Protein AF-A0AAD8E688-F1 (afdb_monomer_lite)

Foldseek 3Di:
DPPDVPPPPVPPPVVVVVVVVVVVCVVVCCVVPDDPPPPDDDDDPDPPDPPDDPPPPCVPDPPADPLRVQLVVLVVVCVVVVNNLSNLLSCLQVLVVLVVVLVVLVVVLVVCVVVCVPHPDDCVSVVSSVSSVVSSVNSVVVDDSCVVRPDDPPVDD

Structure (mmCIF, N/CA/C/O backbone):
data_AF-A0AAD8E688-F1
#
_entry.id   AF-A0AAD8E688-F1
#
loop_
_atom_site.group_PDB
_atom_site.id
_atom_site.type_symbol
_atom_site.label_atom_id
_atom_site.label_alt_id
_atom_site.label_comp_id
_atom_site.label_asym_id
_atom_site.label_entity_id
_atom_site.label_seq_id
_atom_site.pdbx_PDB_ins_code
_atom_site.Cartn_x
_atom_site.Cartn_y
_atom_site.Cartn_z
_atom_site.occupancy
_atom_site.B_iso_or_equiv
_atom_site.auth_seq_id
_atom_site.auth_comp_id
_atom_site.auth_asym_id
_atom_site.auth_atom_id
_atom_site.pdbx_PDB_model_num
ATOM 1 N N . LEU A 1 1 ? 37.888 33.865 -37.767 1.00 45.16 1 LEU A N 1
ATOM 2 C CA . LEU A 1 1 ? 36.998 34.011 -36.585 1.00 45.16 1 LEU A CA 1
ATOM 3 C C . LEU A 1 1 ? 35.795 33.047 -36.636 1.00 45.16 1 LEU A C 1
ATOM 5 O O . LEU A 1 1 ? 34.708 33.389 -36.199 1.00 45.16 1 LEU A O 1
ATOM 9 N N . THR A 1 2 ? 35.972 31.808 -37.107 1.00 51.28 2 THR A N 1
ATOM 10 C CA . THR A 1 2 ? 34.884 30.819 -37.295 1.00 51.28 2 THR A CA 1
ATOM 11 C C . THR A 1 2 ? 35.059 29.564 -36.424 1.00 51.28 2 THR A C 1
ATOM 13 O O . THR A 1 2 ? 34.657 28.477 -36.814 1.00 51.28 2 THR A O 1
ATOM 16 N N . GLY A 1 3 ? 35.671 29.695 -35.237 1.00 53.88 3 GLY A N 1
ATOM 17 C CA . GLY A 1 3 ? 36.017 28.550 -34.372 1.00 53.88 3 GLY A CA 1
ATOM 18 C C . GLY A 1 3 ? 35.516 28.596 -32.922 1.00 53.88 3 GLY A C 1
ATOM 19 O O . GLY A 1 3 ? 35.801 27.669 -32.172 1.00 53.88 3 GLY A O 1
ATOM 20 N N . ILE A 1 4 ? 34.793 29.641 -32.495 1.00 56.75 4 ILE A N 1
ATOM 21 C CA . ILE A 1 4 ? 34.464 29.845 -31.063 1.00 56.75 4 ILE A CA 1
ATOM 22 C C . ILE A 1 4 ? 32.963 29.657 -30.761 1.00 56.75 4 ILE A C 1
ATOM 24 O O . ILE A 1 4 ? 32.608 29.243 -29.662 1.00 56.75 4 ILE A O 1
ATOM 28 N N . TYR A 1 5 ? 32.070 29.818 -31.744 1.00 54.91 5 TYR A N 1
ATOM 29 C CA . TYR A 1 5 ? 30.619 29.659 -31.538 1.00 54.91 5 TYR A CA 1
ATOM 30 C C . TYR A 1 5 ? 30.129 28.200 -31.490 1.00 54.91 5 TYR A C 1
ATOM 32 O O . TYR A 1 5 ? 28.954 27.966 -31.250 1.00 54.91 5 TYR A O 1
ATOM 40 N N . GLY A 1 6 ? 31.001 27.206 -31.696 1.00 58.09 6 GLY A N 1
ATOM 41 C CA . GLY A 1 6 ? 30.628 25.782 -31.666 1.00 58.09 6 GLY A CA 1
ATOM 42 C C . GLY A 1 6 ? 30.956 25.051 -30.360 1.00 58.09 6 GLY A C 1
ATOM 43 O O . GLY A 1 6 ? 30.498 23.932 -30.157 1.00 58.09 6 GLY A O 1
ATOM 44 N N . LYS A 1 7 ? 31.743 25.659 -29.460 1.00 48.75 7 LYS A N 1
ATOM 45 C CA . LYS A 1 7 ? 32.243 24.986 -28.244 1.00 48.75 7 LYS A CA 1
ATOM 46 C C . LYS A 1 7 ? 31.438 25.295 -26.978 1.00 48.75 7 LYS A C 1
ATOM 48 O O . LYS A 1 7 ? 31.705 24.711 -25.935 1.00 48.75 7 LYS A O 1
ATOM 53 N N . VAL A 1 8 ? 30.455 26.191 -27.074 1.00 56.56 8 VAL A N 1
ATOM 54 C CA . VAL A 1 8 ? 29.687 26.691 -25.918 1.00 56.56 8 VAL A CA 1
ATOM 55 C C . VAL A 1 8 ? 28.198 26.319 -25.991 1.00 56.56 8 VAL A C 1
ATOM 57 O O . VAL A 1 8 ? 27.501 26.409 -24.987 1.00 56.56 8 VAL A O 1
ATOM 60 N N . LEU A 1 9 ? 27.698 25.809 -27.125 1.00 52.25 9 LEU A N 1
ATOM 61 C CA . LEU A 1 9 ? 26.291 25.385 -27.224 1.00 52.25 9 LEU A CA 1
ATOM 62 C C . LEU A 1 9 ? 26.016 23.968 -26.691 1.00 52.25 9 LEU A C 1
ATOM 64 O O . LEU A 1 9 ? 24.889 23.683 -26.298 1.00 52.25 9 LEU A O 1
ATOM 68 N N . SER A 1 10 ? 27.020 23.086 -26.615 1.00 53.62 10 SER A N 1
ATOM 69 C CA . SER A 1 10 ? 26.814 21.699 -26.159 1.00 53.62 10 SER A CA 1
ATOM 70 C C . SER A 1 10 ? 26.925 21.506 -24.638 1.00 53.62 10 SER A C 1
ATOM 72 O O . SER A 1 10 ? 26.690 20.398 -24.163 1.00 53.62 10 SER A O 1
ATOM 74 N N . LEU A 1 11 ? 27.276 22.546 -23.867 1.00 56.69 11 LEU A N 1
ATOM 75 C CA . LEU A 1 11 ? 27.492 22.430 -22.416 1.00 56.69 11 LEU A CA 1
ATOM 76 C C . LEU A 1 11 ? 26.299 22.839 -21.548 1.00 56.69 11 LEU A C 1
ATOM 78 O O . LEU A 1 11 ? 26.426 22.831 -20.330 1.00 56.69 11 LEU A O 1
ATOM 82 N N . ASN A 1 12 ? 25.149 23.204 -22.121 1.00 63.34 12 ASN A N 1
ATOM 83 C CA . ASN A 1 12 ? 24.028 23.614 -21.274 1.00 63.34 12 ASN A CA 1
ATOM 84 C C . ASN A 1 12 ? 22.630 23.249 -21.754 1.00 63.34 12 ASN A C 1
ATOM 86 O O . ASN A 1 12 ? 21.713 23.485 -20.991 1.00 63.34 12 ASN A O 1
ATOM 90 N N . LEU A 1 13 ? 22.409 22.640 -22.922 1.00 76.00 13 LEU A N 1
ATOM 91 C CA . LEU A 1 13 ? 21.038 22.254 -23.298 1.00 76.00 13 LEU A CA 1
ATOM 92 C C . LEU A 1 13 ? 20.486 21.122 -22.422 1.00 76.00 13 LEU A C 1
ATOM 94 O O . LEU A 1 13 ? 19.364 21.232 -21.945 1.00 76.00 13 LEU A O 1
ATOM 98 N N . THR A 1 14 ? 21.273 20.085 -22.123 1.00 81.56 14 THR A N 1
ATOM 99 C CA . THR A 1 14 ? 20.829 18.979 -21.253 1.00 81.56 14 THR A CA 1
ATOM 100 C C . THR A 1 14 ? 20.672 19.420 -19.793 1.00 81.56 14 THR A C 1
ATOM 102 O O . THR A 1 14 ? 19.679 19.087 -19.156 1.00 81.56 14 THR A O 1
ATOM 105 N N . ASN A 1 15 ? 21.607 20.225 -19.271 1.00 79.75 15 ASN A N 1
ATOM 106 C CA . ASN A 1 15 ? 21.524 20.800 -17.922 1.00 79.75 15 ASN A CA 1
ATOM 107 C C . ASN A 1 15 ? 20.338 21.775 -17.796 1.00 79.75 15 ASN A C 1
ATOM 109 O O . ASN A 1 15 ? 19.556 21.697 -16.854 1.00 79.75 15 ASN A O 1
ATOM 113 N N . LEU A 1 16 ? 20.138 22.638 -18.795 1.00 84.50 16 LEU A N 1
ATOM 114 C CA . LEU A 1 16 ? 18.989 23.541 -18.859 1.00 84.50 16 LEU A CA 1
ATOM 115 C C . LEU A 1 16 ? 17.670 22.777 -18.996 1.00 84.50 16 LEU A C 1
ATOM 117 O O . LEU A 1 16 ? 16.684 23.166 -18.379 1.00 84.50 16 LEU A O 1
ATOM 121 N N . PHE A 1 17 ? 17.645 21.675 -19.746 1.00 86.69 17 PHE A N 1
ATOM 122 C CA . PHE A 1 17 ? 16.471 20.815 -19.867 1.00 86.69 17 PHE A CA 1
ATOM 123 C C . PHE A 1 17 ? 16.113 20.154 -18.531 1.00 86.69 17 PHE A C 1
ATOM 125 O O . PHE A 1 17 ? 14.954 20.196 -18.128 1.00 86.69 17 PHE A O 1
ATOM 132 N N . ILE A 1 18 ? 17.101 19.630 -17.796 1.00 85.19 18 ILE A N 1
ATOM 133 C CA . ILE A 1 18 ? 16.898 19.074 -16.448 1.00 85.19 18 ILE A CA 1
ATOM 134 C C . ILE A 1 18 ? 16.339 20.144 -15.498 1.00 85.19 18 ILE A C 1
ATOM 136 O O . ILE A 1 18 ? 15.367 19.885 -14.788 1.00 85.19 18 ILE A O 1
ATOM 140 N N . LEU A 1 19 ? 16.887 21.365 -15.526 1.00 82.88 19 LEU A N 1
ATOM 141 C CA . LEU A 1 19 ? 16.388 22.481 -14.715 1.00 82.88 19 LEU A CA 1
ATOM 142 C C . LEU A 1 19 ? 14.962 22.903 -15.101 1.00 82.88 19 LEU A C 1
ATOM 144 O O . LEU A 1 19 ? 14.167 23.246 -14.226 1.00 82.88 19 LEU A O 1
ATOM 148 N N . LEU A 1 20 ? 14.613 22.854 -16.387 1.00 83.62 20 LEU A N 1
ATOM 149 C CA . LEU A 1 20 ? 13.268 23.163 -16.873 1.00 83.62 20 LEU A CA 1
ATOM 150 C C . LEU A 1 20 ? 12.262 22.102 -16.406 1.00 83.62 20 LEU A C 1
ATOM 152 O O . LEU A 1 20 ? 11.216 22.455 -15.864 1.00 83.62 20 LEU A O 1
ATOM 156 N N . VAL A 1 21 ? 12.596 20.815 -16.536 1.00 89.00 21 VAL A N 1
ATOM 157 C CA . VAL A 1 21 ? 11.743 19.703 -16.086 1.00 89.00 21 VAL A CA 1
ATOM 158 C C . VAL A 1 21 ? 11.544 19.733 -14.570 1.00 89.00 21 VAL A C 1
ATOM 160 O O . VAL A 1 21 ? 10.409 19.643 -14.107 1.00 89.00 21 VAL A O 1
ATOM 163 N N . LEU A 1 22 ? 12.612 19.936 -13.789 1.00 84.12 22 LEU A N 1
ATOM 164 C CA . LEU A 1 22 ? 12.522 20.042 -12.330 1.00 84.12 22 LEU A CA 1
ATOM 165 C C . LEU A 1 22 ? 11.628 21.215 -11.909 1.00 84.12 22 LEU A C 1
ATOM 167 O O . LEU A 1 22 ? 10.759 21.069 -11.052 1.00 84.12 22 LEU A O 1
ATOM 171 N N . LYS A 1 23 ? 11.787 22.370 -12.564 1.00 82.44 23 LYS A N 1
ATOM 172 C CA . LYS A 1 23 ? 10.955 23.553 -12.333 1.00 82.44 23 LYS A CA 1
ATOM 173 C C . LYS A 1 23 ? 9.486 23.284 -12.676 1.00 82.44 23 LYS A C 1
ATOM 175 O O . LYS A 1 23 ? 8.612 23.634 -11.890 1.00 82.44 23 LYS A O 1
ATOM 180 N N . ALA A 1 24 ? 9.205 22.628 -13.801 1.00 83.00 24 ALA A N 1
ATOM 181 C CA . ALA A 1 24 ? 7.847 22.269 -14.204 1.00 83.00 24 ALA A CA 1
ATOM 182 C C . ALA A 1 24 ? 7.183 21.278 -13.233 1.00 83.00 24 ALA A C 1
ATOM 184 O O . ALA A 1 24 ? 6.003 21.436 -12.935 1.00 83.00 24 ALA A O 1
ATOM 185 N N . LEU A 1 25 ? 7.928 20.308 -12.691 1.00 81.69 25 LEU A N 1
ATOM 186 C CA . LEU A 1 25 ? 7.425 19.387 -11.667 1.00 81.69 25 LEU A CA 1
ATOM 187 C C . LEU A 1 25 ? 7.099 20.101 -10.354 1.00 81.69 25 LEU A C 1
ATOM 189 O O . LEU A 1 25 ? 6.068 19.809 -9.762 1.00 81.69 25 LEU A O 1
ATOM 193 N N . LEU A 1 26 ? 7.915 21.069 -9.923 1.00 76.19 26 LEU A N 1
ATOM 194 C CA . LEU A 1 26 ? 7.631 21.871 -8.728 1.00 76.19 26 LEU A CA 1
ATOM 195 C C . LEU A 1 26 ? 6.385 22.756 -8.906 1.00 76.19 26 LEU A C 1
ATOM 197 O O . LEU A 1 26 ? 5.552 22.824 -8.005 1.00 76.19 26 LEU A O 1
ATOM 201 N N . PHE A 1 27 ? 6.203 23.384 -10.074 1.00 73.25 27 PHE A N 1
ATOM 202 C CA . PHE A 1 27 ? 4.991 24.165 -10.369 1.00 73.25 27 PHE A CA 1
ATOM 203 C C . PHE A 1 27 ? 3.751 23.288 -10.585 1.00 73.25 27 PHE A C 1
ATOM 205 O O . PHE A 1 27 ? 2.663 23.638 -10.132 1.00 73.25 27 PHE A O 1
ATOM 212 N N . GLY A 1 28 ? 3.907 22.138 -11.243 1.00 63.00 28 GLY A N 1
ATOM 213 C CA . GLY A 1 28 ? 2.838 21.166 -11.458 1.00 63.00 28 GLY A CA 1
ATOM 214 C C . GLY A 1 28 ? 2.386 20.523 -10.150 1.00 63.00 28 GLY A C 1
ATOM 215 O O . GLY A 1 28 ? 1.195 20.490 -9.863 1.00 63.00 28 GLY A O 1
ATOM 216 N N . ALA A 1 29 ? 3.324 20.099 -9.304 1.00 55.66 29 ALA A N 1
ATOM 217 C CA . ALA A 1 29 ? 3.023 19.624 -7.960 1.00 55.66 29 ALA A CA 1
ATOM 218 C C . ALA A 1 29 ? 2.456 20.743 -7.076 1.00 55.66 29 ALA A C 1
ATOM 220 O O . ALA A 1 29 ? 1.583 20.468 -6.273 1.00 55.66 29 ALA A O 1
ATOM 221 N N . GLY A 1 30 ? 2.847 22.009 -7.245 1.00 53.62 30 GLY A N 1
ATOM 222 C CA . GLY A 1 30 ? 2.184 23.131 -6.567 1.00 53.62 30 GLY A CA 1
ATOM 223 C C . GLY A 1 30 ? 0.702 23.253 -6.945 1.00 53.62 30 GLY A C 1
ATOM 224 O O . GLY A 1 30 ? -0.154 23.374 -6.076 1.00 53.62 30 GLY A O 1
ATOM 225 N N . LEU A 1 31 ? 0.368 23.119 -8.231 1.00 56.19 31 LEU A N 1
ATOM 226 C CA . LEU A 1 31 ? -1.018 23.163 -8.714 1.00 56.19 31 LEU A CA 1
ATOM 227 C C . LEU A 1 31 ? -1.858 21.945 -8.290 1.00 56.19 31 LEU A C 1
ATOM 229 O O . LEU A 1 31 ? -3.038 22.110 -7.988 1.00 56.19 31 LEU A O 1
ATOM 233 N N . PHE A 1 32 ? -1.268 20.745 -8.242 1.00 54.72 32 PHE A N 1
ATOM 234 C CA . PHE A 1 32 ? -1.965 19.523 -7.815 1.00 54.72 32 PHE A CA 1
ATOM 235 C C . PHE A 1 32 ? -1.908 19.260 -6.308 1.00 54.72 32 PHE A C 1
ATOM 237 O O . PHE A 1 32 ? -2.734 18.502 -5.806 1.00 54.72 32 PHE A O 1
ATOM 244 N N . SER A 1 33 ? -0.967 19.869 -5.587 1.00 51.97 33 SER A N 1
ATOM 245 C CA . SER A 1 33 ? -0.744 19.580 -4.174 1.00 51.97 33 SER A CA 1
ATOM 246 C C . SER A 1 33 ? -1.147 20.732 -3.257 1.00 51.97 33 SER A C 1
ATOM 248 O O . SER A 1 33 ? -1.678 20.426 -2.203 1.00 51.97 33 SER A O 1
ATOM 250 N N . PHE A 1 34 ? -1.003 22.016 -3.615 1.00 53.62 34 PHE A N 1
ATOM 251 C CA . PHE A 1 34 ? -1.415 23.138 -2.752 1.00 53.62 34 PHE A CA 1
ATOM 252 C C . PHE A 1 34 ? -1.519 24.471 -3.533 1.00 53.62 34 PHE A C 1
ATOM 254 O O . PHE A 1 34 ? -0.500 25.095 -3.818 1.00 53.62 34 PHE A O 1
ATOM 261 N N . GLY A 1 35 ? -2.733 24.998 -3.769 1.00 50.66 35 GLY A N 1
ATOM 262 C CA . GLY A 1 35 ? -2.897 26.467 -3.753 1.00 50.66 35 GLY A CA 1
ATOM 263 C C . GLY A 1 35 ? -3.489 27.229 -4.948 1.00 50.66 35 GLY A C 1
ATOM 264 O O . GLY A 1 35 ? -3.217 28.420 -5.042 1.00 50.66 35 GLY A O 1
ATOM 265 N N . PHE A 1 36 ? -4.344 26.653 -5.802 1.00 43.06 36 PHE A N 1
ATOM 266 C CA . PHE A 1 36 ? -5.189 27.471 -6.712 1.00 43.06 36 PHE A CA 1
ATOM 267 C C . PHE A 1 36 ? -6.696 27.457 -6.401 1.00 43.06 36 PHE A C 1
ATOM 269 O O . PHE A 1 36 ? -7.454 28.202 -7.014 1.00 43.06 36 PHE A O 1
ATOM 276 N N . LEU A 1 37 ? -7.137 26.692 -5.396 1.00 44.41 37 LEU A N 1
ATOM 277 C CA . LEU A 1 37 ? -8.539 26.645 -4.945 1.00 44.41 37 LEU A CA 1
ATOM 278 C C . LEU A 1 37 ? -8.771 27.306 -3.574 1.00 44.41 37 LEU A C 1
ATOM 280 O O . LEU A 1 37 ? -9.796 27.080 -2.939 1.00 44.41 37 LEU A O 1
ATOM 284 N N . LYS A 1 38 ? -7.875 28.187 -3.110 1.00 47.69 38 LYS A N 1
ATOM 285 C CA . LYS A 1 38 ? -8.115 29.004 -1.902 1.00 47.69 38 LYS A CA 1
ATOM 286 C C . LYS A 1 38 ? -8.946 30.257 -2.222 1.00 47.69 38 LYS A C 1
ATOM 288 O O . LYS A 1 38 ? -8.645 31.338 -1.745 1.00 47.69 38 LYS A O 1
ATOM 293 N N . ASN A 1 39 ? -9.984 30.116 -3.050 1.00 49.34 39 ASN A N 1
ATOM 294 C CA . ASN A 1 39 ? -10.968 31.179 -3.271 1.00 49.34 39 ASN A CA 1
ATOM 295 C C . ASN A 1 39 ? -12.389 30.642 -3.529 1.00 49.34 39 ASN A C 1
ATOM 297 O O . ASN A 1 39 ? -13.139 31.207 -4.320 1.00 49.34 39 ASN A O 1
ATOM 301 N N . GLY A 1 40 ? -12.772 29.556 -2.850 1.00 39.81 40 GLY A N 1
ATOM 302 C CA . GLY A 1 40 ? -14.167 29.115 -2.827 1.00 39.81 40 GLY A CA 1
ATOM 303 C C . GLY A 1 40 ? -14.374 27.750 -2.177 1.00 39.81 40 GLY A C 1
ATOM 304 O O . GLY A 1 40 ? -14.144 26.736 -2.816 1.00 39.81 40 GLY A O 1
ATOM 305 N N . ASN A 1 41 ? -14.830 27.754 -0.920 1.00 48.78 41 ASN A N 1
ATOM 306 C CA . ASN A 1 41 ? -15.708 26.748 -0.304 1.00 48.78 41 ASN A CA 1
ATOM 307 C C . ASN A 1 41 ? -15.503 25.263 -0.707 1.00 48.78 41 ASN A C 1
ATOM 309 O O . ASN A 1 41 ? -16.115 24.791 -1.662 1.00 48.78 41 ASN A O 1
ATOM 313 N N . GLY A 1 42 ? -14.763 24.475 0.086 1.00 39.81 42 GLY A N 1
ATOM 314 C CA . GLY A 1 42 ? -14.830 23.012 -0.044 1.00 39.81 42 GLY A CA 1
ATOM 315 C C . GLY A 1 42 ? -13.782 22.209 0.726 1.00 39.81 42 GLY A C 1
ATOM 316 O O . GLY A 1 42 ? -12.657 22.083 0.269 1.00 39.81 42 GLY A O 1
ATOM 317 N N . GLY A 1 43 ? -14.203 21.636 1.860 1.00 41.78 43 GLY A N 1
ATOM 318 C CA . GLY A 1 43 ? -13.781 20.334 2.406 1.00 41.78 43 GLY A CA 1
ATOM 319 C C . GLY A 1 43 ? -12.286 20.011 2.488 1.00 41.78 43 GLY A C 1
ATOM 320 O O . GLY A 1 43 ? -11.695 19.525 1.529 1.00 41.78 43 GLY A O 1
ATOM 321 N N . GLY A 1 44 ? -11.713 20.159 3.684 1.00 46.66 44 GLY A N 1
ATOM 322 C CA . GLY A 1 44 ? -10.372 19.684 4.010 1.00 46.66 44 GLY A CA 1
ATOM 323 C C . GLY A 1 44 ? -10.212 18.170 3.828 1.00 46.66 44 GLY A C 1
ATOM 324 O O . GLY A 1 44 ? -10.874 17.375 4.488 1.00 46.66 44 GLY A O 1
ATOM 325 N N . TYR A 1 45 ? -9.279 17.800 2.956 1.00 50.31 45 TYR A N 1
ATOM 326 C CA . TYR A 1 45 ? -8.574 16.517 2.948 1.00 50.31 45 TYR A CA 1
ATOM 327 C C . TYR A 1 45 ? -7.074 16.819 2.824 1.00 50.31 45 TYR A C 1
ATOM 329 O O . TYR A 1 45 ? -6.406 16.490 1.850 1.00 50.31 45 TYR A O 1
ATOM 337 N N . GLY A 1 46 ? -6.562 17.557 3.805 1.00 45.88 46 GLY A N 1
ATOM 338 C CA . GLY A 1 46 ? -5.140 17.763 4.034 1.00 45.88 46 GLY A CA 1
ATOM 339 C C . GLY A 1 46 ? -4.839 17.159 5.392 1.00 45.88 46 GLY A C 1
ATOM 340 O O . GLY A 1 46 ? -5.592 17.384 6.337 1.00 45.88 46 GLY A O 1
ATOM 341 N N . ARG A 1 47 ? -3.798 16.335 5.463 1.00 47.94 47 ARG A N 1
ATOM 342 C CA . ARG A 1 47 ? -3.281 15.741 6.699 1.00 47.94 47 ARG A CA 1
ATOM 343 C C . ARG A 1 47 ? -3.258 16.838 7.773 1.00 47.94 47 ARG A C 1
ATOM 345 O O . ARG A 1 47 ? -2.815 17.943 7.477 1.00 47.94 47 ARG A O 1
ATOM 352 N N . SER A 1 48 ? -3.771 16.555 8.971 1.00 44.22 48 SER A N 1
ATOM 353 C CA . SER A 1 48 ? -3.603 17.442 10.127 1.00 44.22 48 SER A CA 1
ATOM 354 C C . SER A 1 48 ? -2.108 17.556 10.402 1.00 44.22 48 SER A C 1
ATOM 356 O O . SER A 1 48 ? -1.524 16.707 11.066 1.00 44.22 48 SER A O 1
ATOM 358 N N . SER A 1 49 ? -1.475 18.538 9.783 1.00 42.28 49 SER A N 1
ATOM 359 C CA . SER A 1 49 ? -0.180 19.064 10.161 1.00 42.28 49 SER A CA 1
ATOM 360 C C . SER A 1 49 ? -0.496 20.412 10.765 1.00 42.28 49 SER A C 1
ATOM 362 O O . SER A 1 49 ? -0.851 21.338 10.035 1.00 42.28 49 SER A O 1
ATOM 364 N N . ASP A 1 50 ? -0.456 20.455 12.093 1.00 40.50 50 ASP A N 1
ATOM 365 C CA . ASP A 1 50 ? -0.459 21.687 12.858 1.00 40.50 50 ASP A CA 1
ATOM 366 C C . ASP A 1 50 ? 0.538 22.652 12.210 1.00 40.50 50 ASP A C 1
ATOM 368 O O . ASP A 1 50 ? 1.740 22.389 12.106 1.00 40.50 50 ASP A O 1
ATOM 372 N N . GLU A 1 51 ? -0.016 23.735 11.671 1.00 53.38 51 GLU A N 1
ATOM 373 C CA . GLU A 1 51 ? 0.710 24.926 11.267 1.00 53.38 51 GLU A CA 1
ATOM 374 C C . GLU A 1 51 ? 1.361 25.500 12.523 1.00 53.38 51 GLU A C 1
ATOM 376 O O . GLU A 1 51 ? 0.741 26.270 13.240 1.00 53.38 51 GLU A O 1
ATOM 381 N N . ASP A 1 52 ? 2.592 25.088 12.814 1.00 45.41 52 ASP A N 1
ATOM 382 C CA . ASP A 1 52 ? 3.620 25.982 13.333 1.00 45.41 52 ASP A CA 1
ATOM 383 C C . ASP A 1 52 ? 4.989 25.292 13.338 1.00 45.41 52 ASP A C 1
ATOM 385 O O . ASP A 1 52 ? 5.135 24.136 13.731 1.00 45.41 52 ASP A O 1
ATOM 389 N N . ASN A 1 53 ? 6.011 26.071 12.974 1.00 37.56 53 ASN A N 1
ATOM 390 C CA . ASN A 1 53 ? 7.449 25.766 12.923 1.00 37.56 53 ASN A CA 1
ATOM 391 C C . ASN A 1 53 ? 7.998 25.315 11.557 1.00 37.56 53 ASN A C 1
ATOM 393 O O . ASN A 1 53 ? 8.214 24.145 11.255 1.00 37.56 53 ASN A O 1
ATOM 397 N N . LEU A 1 54 ? 8.370 26.333 10.777 1.00 49.81 54 LEU A N 1
ATOM 398 C CA . LEU A 1 54 ? 9.154 26.310 9.535 1.00 49.81 54 LEU A CA 1
ATOM 399 C C . LEU A 1 54 ? 10.623 25.847 9.725 1.00 49.81 54 LEU A C 1
ATOM 401 O O . LEU A 1 54 ? 11.484 26.129 8.894 1.00 49.81 54 LEU A O 1
ATOM 405 N N . ILE A 1 55 ? 10.930 25.147 10.818 1.00 51.84 55 ILE A N 1
ATOM 406 C CA . ILE A 1 55 ? 12.208 24.477 11.053 1.00 51.84 55 ILE A CA 1
ATOM 407 C C . ILE A 1 55 ? 11.851 23.016 11.331 1.00 51.84 55 ILE A C 1
ATOM 409 O O . ILE A 1 55 ? 11.304 22.739 12.398 1.00 51.84 55 ILE A O 1
ATOM 413 N N . PRO A 1 56 ? 12.101 22.081 10.398 1.00 46.81 56 PRO A N 1
ATOM 414 C CA . PRO A 1 56 ? 11.879 20.671 10.662 1.00 46.81 56 PRO A CA 1
ATOM 415 C C . PRO A 1 56 ? 12.919 20.227 11.691 1.00 46.81 56 PRO A C 1
ATOM 417 O O . PRO A 1 56 ? 14.049 19.897 11.340 1.00 46.81 56 PRO A O 1
ATOM 420 N N . ASP A 1 57 ? 12.558 20.273 12.971 1.00 45.31 57 ASP A N 1
ATOM 421 C CA . ASP A 1 57 ? 13.243 19.494 13.990 1.00 45.31 57 ASP A CA 1
ATOM 422 C C . ASP A 1 57 ? 12.849 18.025 13.758 1.00 45.31 57 ASP A C 1
ATOM 424 O O . ASP A 1 57 ? 11.690 17.657 13.968 1.00 45.31 57 ASP A O 1
ATOM 428 N N . PRO A 1 58 ? 13.771 17.156 13.306 1.00 51.97 58 PRO A N 1
ATOM 429 C CA . PRO A 1 58 ? 13.474 15.745 13.072 1.00 51.97 58 PRO A CA 1
ATOM 430 C C . PRO A 1 58 ? 13.123 14.985 14.363 1.00 51.97 58 PRO A C 1
ATOM 432 O O . PRO A 1 58 ? 12.798 13.801 14.296 1.00 51.97 58 PRO A O 1
ATOM 435 N N . ARG A 1 59 ? 13.209 15.633 15.536 1.00 52.62 59 ARG A N 1
ATOM 436 C CA . ARG A 1 59 ? 12.855 15.061 16.840 1.00 52.62 59 ARG A CA 1
ATOM 437 C C . ARG A 1 59 ? 11.449 15.424 17.319 1.00 52.62 59 ARG A C 1
ATOM 439 O O . ARG A 1 59 ? 10.971 14.754 18.229 1.00 52.62 59 ARG A O 1
ATOM 446 N N . SER A 1 60 ? 10.800 16.446 16.755 1.00 54.75 60 SER A N 1
ATOM 447 C CA . SER A 1 60 ? 9.472 16.891 17.212 1.00 54.75 60 SER A CA 1
ATOM 448 C C . SER A 1 60 ? 8.326 16.261 16.422 1.00 54.75 60 SER A C 1
ATOM 450 O O . SER A 1 60 ? 7.290 15.960 17.002 1.00 54.75 60 SER A O 1
ATOM 452 N N . ASN A 1 61 ? 8.542 15.982 15.134 1.00 51.19 61 ASN A N 1
ATOM 453 C CA . ASN A 1 61 ? 7.592 15.302 14.259 1.00 51.19 61 ASN A CA 1
ATOM 454 C C . ASN A 1 61 ? 8.358 14.250 13.453 1.00 51.19 61 ASN A C 1
ATOM 456 O O . ASN A 1 61 ? 8.980 14.604 12.444 1.00 51.19 61 ASN A O 1
ATOM 460 N N . PRO A 1 62 ? 8.389 12.972 13.874 1.00 57.59 62 PRO A N 1
ATOM 461 C CA . PRO A 1 62 ? 9.063 11.968 13.077 1.00 57.59 62 PRO A CA 1
ATOM 462 C C . PRO A 1 62 ? 8.371 11.922 11.712 1.00 57.59 62 PRO A C 1
ATOM 464 O O . PRO A 1 62 ? 7.150 11.801 11.619 1.00 57.59 62 PRO A O 1
ATOM 467 N N . LEU A 1 63 ? 9.162 12.034 10.641 1.00 63.56 63 LEU A N 1
ATOM 468 C CA . LEU A 1 63 ? 8.687 11.937 9.254 1.00 63.56 63 LEU A CA 1
ATOM 469 C C . LEU A 1 63 ? 7.907 10.630 8.986 1.00 63.56 63 LEU A C 1
ATOM 471 O O . LEU A 1 63 ? 7.253 10.507 7.954 1.00 63.56 63 LEU A O 1
ATOM 475 N N . ILE A 1 64 ? 8.040 9.657 9.894 1.00 70.50 64 ILE A N 1
ATOM 476 C CA . ILE A 1 64 ? 7.432 8.333 9.902 1.00 70.50 64 ILE A CA 1
ATOM 477 C C . ILE A 1 64 ? 6.831 8.110 11.291 1.00 70.50 64 ILE A C 1
ATOM 479 O O . ILE A 1 64 ? 7.548 8.107 12.291 1.00 70.50 64 ILE A O 1
ATOM 483 N N . THR A 1 65 ? 5.523 7.901 11.357 1.00 79.00 65 THR A N 1
ATOM 484 C CA . THR A 1 65 ? 4.850 7.497 12.597 1.00 79.00 65 THR A CA 1
ATOM 485 C C . THR A 1 65 ? 5.113 6.016 12.904 1.00 79.00 65 THR A C 1
ATOM 487 O O . THR A 1 65 ? 5.398 5.221 12.010 1.00 79.00 65 THR A O 1
ATOM 490 N N . GLU A 1 66 ? 5.010 5.613 14.172 1.00 78.56 66 GLU A N 1
ATOM 491 C CA . GLU A 1 66 ? 5.162 4.213 14.608 1.00 78.56 66 GLU A CA 1
ATOM 492 C C . GLU A 1 66 ? 4.372 3.183 13.763 1.00 78.56 66 GLU A C 1
ATOM 494 O O . GLU A 1 66 ? 4.974 2.203 13.316 1.00 78.56 66 GLU A O 1
ATOM 499 N N . PRO A 1 67 ? 3.077 3.397 13.439 1.00 76.38 67 PRO A N 1
ATOM 500 C CA . PRO A 1 67 ? 2.331 2.461 12.596 1.00 76.38 67 PRO A CA 1
ATOM 501 C C . PRO A 1 67 ? 2.831 2.420 11.147 1.00 76.38 67 PRO A C 1
ATOM 503 O O . PRO A 1 67 ? 2.766 1.379 10.498 1.00 76.38 67 PRO A O 1
ATOM 506 N N . GLU A 1 68 ? 3.374 3.524 10.631 1.00 79.25 68 GLU A N 1
ATOM 507 C CA . GLU A 1 68 ? 3.964 3.577 9.289 1.00 79.25 68 GLU A CA 1
ATOM 508 C C . GLU A 1 68 ? 5.275 2.787 9.236 1.00 79.25 68 GLU A C 1
ATOM 510 O O . GLU A 1 68 ? 5.536 2.079 8.260 1.00 79.25 68 GLU A O 1
ATOM 515 N N . LEU A 1 69 ? 6.066 2.844 10.312 1.00 84.19 69 LEU A N 1
ATOM 516 C CA . LEU A 1 69 ? 7.263 2.025 10.461 1.00 84.19 69 LEU A CA 1
ATOM 517 C C . LEU A 1 69 ? 6.907 0.535 10.523 1.00 84.19 69 LEU A C 1
ATOM 519 O O . LEU A 1 69 ? 7.523 -0.265 9.823 1.00 84.19 69 LEU A O 1
ATOM 523 N N . LEU A 1 70 ? 5.896 0.154 11.308 1.00 83.75 70 LEU A N 1
ATOM 524 C CA . LEU A 1 70 ? 5.449 -1.239 11.416 1.00 83.75 70 LEU A CA 1
ATOM 525 C C . LEU A 1 70 ? 4.903 -1.780 10.091 1.00 83.75 70 LEU A C 1
ATOM 527 O O . LEU A 1 70 ? 5.217 -2.909 9.710 1.00 83.75 70 LEU A O 1
ATOM 531 N N . LEU A 1 71 ? 4.137 -0.975 9.355 1.00 84.44 71 LEU A N 1
ATOM 532 C CA . LEU A 1 71 ? 3.605 -1.346 8.044 1.00 84.44 71 LEU A CA 1
ATOM 533 C C . LEU A 1 71 ? 4.733 -1.537 7.015 1.00 84.44 71 LEU A C 1
ATOM 535 O O . LEU A 1 71 ? 4.725 -2.493 6.242 1.00 84.44 71 LEU A O 1
ATOM 539 N N . LEU A 1 72 ? 5.756 -0.678 7.047 1.00 86.31 72 LEU A N 1
ATOM 540 C CA . LEU A 1 72 ? 6.944 -0.831 6.207 1.00 86.31 72 LEU A CA 1
ATOM 541 C C . LEU A 1 72 ? 7.752 -2.082 6.578 1.00 86.31 72 LEU A C 1
ATOM 543 O O . LEU A 1 72 ? 8.101 -2.875 5.705 1.00 86.31 72 LEU A O 1
ATOM 547 N N . LEU A 1 73 ? 8.054 -2.274 7.862 1.00 84.50 73 LEU A N 1
ATOM 548 C CA . LEU A 1 73 ? 8.856 -3.405 8.326 1.00 84.50 73 LEU A CA 1
ATOM 549 C C . LEU A 1 73 ? 8.160 -4.737 8.044 1.00 84.50 73 LEU A C 1
ATOM 551 O O . LEU A 1 73 ? 8.794 -5.667 7.552 1.00 84.50 73 LEU A O 1
ATOM 555 N N . SER A 1 74 ? 6.856 -4.829 8.307 1.00 85.44 74 SER A N 1
ATOM 556 C CA . SER A 1 74 ? 6.067 -6.032 8.025 1.00 85.44 74 SER A CA 1
ATOM 557 C C . SER A 1 74 ? 5.977 -6.347 6.532 1.00 85.44 74 SER A C 1
ATOM 559 O O . SER A 1 74 ? 6.041 -7.518 6.163 1.00 85.44 74 SER A O 1
ATOM 561 N N . TYR A 1 75 ? 5.929 -5.336 5.660 1.00 88.12 75 TYR A N 1
ATOM 562 C CA . TYR A 1 75 ? 6.043 -5.544 4.217 1.00 88.12 75 TYR A CA 1
ATOM 563 C C . TYR A 1 75 ? 7.417 -6.105 3.823 1.00 88.12 75 TYR A C 1
ATOM 565 O O . TYR A 1 75 ? 7.486 -7.053 3.045 1.00 88.12 75 TYR A O 1
ATOM 573 N N . LEU A 1 76 ? 8.506 -5.550 4.368 1.00 88.44 76 LEU A N 1
ATOM 574 C CA . LEU A 1 76 ? 9.869 -6.006 4.068 1.00 88.44 76 LEU A CA 1
ATOM 575 C C . LEU A 1 76 ? 10.107 -7.442 4.548 1.00 88.44 76 LEU A C 1
ATOM 577 O O . LEU A 1 76 ? 10.649 -8.261 3.807 1.00 88.44 76 LEU A O 1
ATOM 581 N N . MET A 1 77 ? 9.660 -7.761 5.764 1.00 85.62 77 MET A N 1
ATOM 582 C CA . MET A 1 77 ? 9.710 -9.123 6.299 1.00 85.62 77 MET A CA 1
ATOM 583 C C . MET A 1 77 ? 8.874 -10.082 5.449 1.00 85.62 77 MET A C 1
ATOM 585 O O . MET A 1 77 ? 9.330 -11.180 5.125 1.00 85.62 77 MET A O 1
ATOM 589 N N . GLY A 1 78 ? 7.682 -9.652 5.031 1.00 85.00 78 GLY A N 1
ATOM 590 C CA . GLY A 1 78 ? 6.825 -10.463 4.182 1.00 85.00 78 GLY A CA 1
ATOM 591 C C . GLY A 1 78 ? 7.347 -10.641 2.766 1.00 85.00 78 GLY A C 1
ATOM 592 O O . GLY A 1 78 ? 7.108 -11.680 2.164 1.00 85.00 78 GLY A O 1
ATOM 593 N N . ASP A 1 79 ? 8.126 -9.704 2.233 1.00 87.38 79 ASP A N 1
ATOM 594 C CA . ASP A 1 79 ? 8.783 -9.903 0.944 1.00 87.38 79 ASP A CA 1
ATOM 595 C C . ASP A 1 79 ? 9.938 -10.906 1.026 1.00 87.38 79 ASP A C 1
ATOM 597 O O . ASP A 1 79 ? 10.055 -11.758 0.145 1.00 87.38 79 ASP A O 1
ATOM 601 N N . ALA A 1 80 ? 10.710 -10.880 2.119 1.00 85.81 80 ALA A N 1
ATOM 602 C CA . ALA A 1 80 ? 11.778 -11.846 2.371 1.00 85.81 80 ALA A CA 1
ATOM 603 C C . ALA A 1 80 ? 11.244 -13.280 2.541 1.00 85.81 80 ALA A C 1
ATOM 605 O O . ALA A 1 80 ? 11.815 -14.221 1.990 1.00 85.81 80 ALA A O 1
ATOM 606 N N . ASN A 1 81 ? 10.128 -13.439 3.260 1.00 82.19 81 ASN A N 1
ATOM 607 C CA . ASN A 1 81 ? 9.576 -14.751 3.620 1.00 82.19 81 ASN A CA 1
ATOM 608 C C . ASN A 1 81 ? 8.352 -15.166 2.784 1.00 82.19 81 ASN A C 1
ATOM 610 O O . ASN A 1 81 ? 7.823 -16.258 2.969 1.00 82.19 81 ASN A O 1
ATOM 614 N N . SER A 1 82 ? 7.896 -14.316 1.857 1.00 84.19 82 SER A N 1
ATOM 615 C CA . SER A 1 82 ? 6.622 -14.458 1.126 1.00 84.19 82 SER A CA 1
ATOM 616 C C . SER A 1 82 ? 5.381 -14.612 2.023 1.00 84.19 82 SER A C 1
ATOM 618 O O . SER A 1 82 ? 4.364 -15.144 1.577 1.00 84.19 82 SER A O 1
ATOM 620 N N . ASP A 1 83 ? 5.451 -14.116 3.261 1.00 86.12 83 ASP A N 1
ATOM 621 C CA . ASP A 1 83 ? 4.387 -14.173 4.266 1.00 86.12 83 ASP A CA 1
ATOM 622 C C . ASP A 1 83 ? 3.999 -12.761 4.731 1.00 86.12 83 ASP A C 1
ATOM 624 O O . ASP A 1 83 ? 4.741 -12.085 5.440 1.00 86.12 83 ASP A O 1
ATOM 628 N N 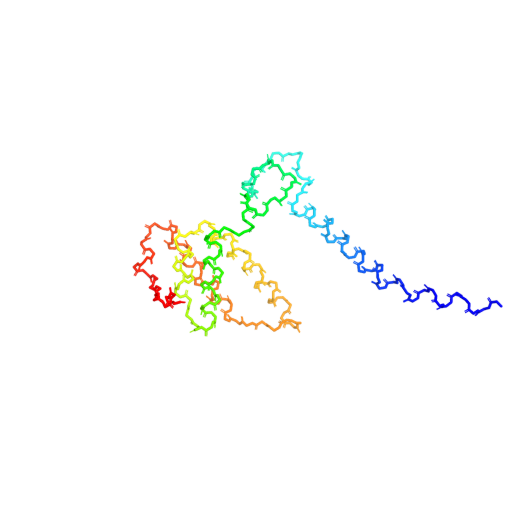. TYR A 1 84 ? 2.814 -12.313 4.324 1.00 89.25 84 TYR A N 1
ATOM 629 C CA . TYR A 1 84 ? 2.315 -10.963 4.587 1.00 89.25 84 TYR A CA 1
ATOM 630 C C . TYR A 1 84 ? 1.285 -10.911 5.724 1.00 89.25 84 TYR A C 1
ATOM 632 O O . TYR A 1 84 ? 0.651 -9.876 5.913 1.00 89.25 84 TYR A O 1
ATOM 640 N N . GLU A 1 85 ? 1.109 -11.979 6.508 1.00 89.31 85 GLU A N 1
ATOM 641 C CA . GLU A 1 85 ? 0.123 -12.011 7.602 1.00 89.31 85 GLU A CA 1
ATOM 642 C C . GLU A 1 85 ? 0.356 -10.894 8.635 1.00 89.31 85 GLU A C 1
ATOM 644 O O . GLU A 1 85 ? -0.582 -10.218 9.058 1.00 89.31 85 GLU A O 1
ATOM 649 N N . CYS A 1 86 ? 1.617 -10.603 8.970 1.00 89.44 86 CYS A N 1
ATOM 650 C CA . CYS A 1 86 ? 1.962 -9.484 9.852 1.00 89.44 86 CYS A CA 1
ATOM 651 C C . CYS A 1 86 ? 1.620 -8.117 9.242 1.00 89.44 86 CYS A C 1
ATOM 653 O O . CYS A 1 86 ? 1.197 -7.213 9.959 1.00 89.44 86 CYS A O 1
ATOM 655 N N . LEU A 1 87 ? 1.776 -7.965 7.923 1.00 91.31 87 LEU A N 1
ATOM 656 C CA . LEU A 1 87 ? 1.419 -6.734 7.217 1.00 91.31 87 LEU A CA 1
ATOM 657 C C . LEU A 1 87 ? -0.094 -6.508 7.268 1.00 91.31 87 LEU A C 1
ATOM 659 O O . LEU A 1 87 ? -0.549 -5.399 7.548 1.00 91.31 87 LEU A O 1
ATOM 663 N N . HIS A 1 88 ? -0.872 -7.564 7.026 1.00 92.06 88 HIS A N 1
ATOM 664 C CA . HIS A 1 88 ? -2.327 -7.511 7.100 1.00 92.06 88 HIS A CA 1
ATOM 665 C C . HIS A 1 88 ? -2.809 -7.219 8.524 1.00 92.06 88 HIS A C 1
ATOM 667 O O . HIS A 1 88 ? -3.699 -6.392 8.702 1.00 92.06 88 HIS A O 1
ATOM 673 N N . ARG A 1 89 ? -2.175 -7.800 9.550 1.00 90.88 89 ARG A N 1
ATOM 674 C CA . ARG A 1 89 ? -2.490 -7.495 10.952 1.00 90.88 89 ARG A CA 1
ATOM 675 C C . ARG A 1 89 ? -2.312 -6.011 11.275 1.00 90.88 89 ARG A C 1
ATOM 677 O O . ARG A 1 89 ? -3.253 -5.388 11.751 1.00 90.88 89 ARG A O 1
ATOM 684 N N . VAL A 1 90 ? -1.152 -5.434 10.954 1.00 91.06 90 VAL A N 1
ATOM 685 C CA . VAL A 1 90 ? -0.880 -4.005 11.203 1.00 91.06 90 VAL A CA 1
ATOM 686 C C . VAL A 1 90 ? -1.867 -3.119 10.437 1.00 91.06 90 VAL A C 1
ATOM 688 O O . VAL A 1 90 ? -2.374 -2.134 10.968 1.00 91.06 90 VAL A O 1
ATOM 691 N N . ALA A 1 91 ? -2.188 -3.483 9.193 1.00 91.44 91 ALA A N 1
ATOM 692 C CA . ALA A 1 91 ? -3.167 -2.751 8.397 1.00 91.44 91 ALA A CA 1
ATOM 693 C C . ALA A 1 91 ? -4.595 -2.838 8.955 1.00 91.44 91 ALA A C 1
ATOM 695 O O . ALA A 1 91 ? -5.368 -1.895 8.793 1.00 91.44 91 ALA A O 1
ATOM 696 N N . CYS A 1 92 ? -4.932 -3.950 9.605 1.00 92.75 92 CYS A N 1
ATOM 697 C CA . CYS A 1 92 ? -6.198 -4.145 10.292 1.00 92.75 92 CYS A CA 1
ATOM 698 C C . CYS A 1 92 ? -6.275 -3.353 11.605 1.00 92.75 92 CYS A C 1
ATOM 700 O O . CYS A 1 92 ? -7.315 -2.770 11.896 1.00 92.75 92 CYS A O 1
ATOM 702 N N . GLU A 1 93 ? -5.189 -3.306 12.383 1.00 90.50 93 GLU A N 1
ATOM 703 C CA . GLU A 1 93 ? -5.121 -2.560 13.648 1.00 90.50 93 GLU A CA 1
ATOM 704 C C . GLU A 1 93 ? -5.207 -1.042 13.420 1.00 90.50 93 GLU A C 1
ATOM 706 O O . GLU A 1 93 ? -5.875 -0.332 14.170 1.00 90.50 93 GLU A O 1
ATOM 711 N N . GLU A 1 94 ? -4.600 -0.547 12.336 1.00 90.06 94 GLU A N 1
ATOM 712 C CA . GLU A 1 94 ? -4.558 0.877 11.982 1.00 90.06 94 GLU A CA 1
ATOM 713 C C . GLU A 1 94 ? -5.189 1.159 10.602 1.00 90.06 94 GLU A C 1
ATOM 715 O O . GLU A 1 94 ? -4.531 1.665 9.678 1.00 90.06 94 GLU A O 1
ATOM 720 N N . PRO A 1 95 ? -6.500 0.895 10.424 1.00 90.38 95 PRO A N 1
ATOM 721 C CA . PRO A 1 95 ? -7.127 0.873 9.105 1.00 90.38 95 PRO A CA 1
ATOM 722 C C . PRO A 1 95 ? -7.190 2.257 8.457 1.00 90.38 95 PRO A C 1
ATOM 724 O O . PRO A 1 95 ? -7.098 2.384 7.236 1.00 90.38 95 PRO A O 1
ATOM 727 N N . LYS A 1 96 ? -7.306 3.330 9.254 1.00 88.19 96 LYS A N 1
ATOM 728 C CA . LYS A 1 96 ? -7.336 4.711 8.739 1.00 88.19 96 LYS A CA 1
ATOM 729 C C . LYS A 1 96 ? -6.021 5.078 8.055 1.00 88.19 96 LYS A C 1
ATOM 731 O O . LYS A 1 96 ? -6.043 5.619 6.952 1.00 88.19 96 LYS A O 1
ATOM 736 N N . LYS A 1 97 ? -4.893 4.754 8.692 1.00 86.31 97 LYS A N 1
ATOM 737 C CA . LYS A 1 97 ? -3.555 4.999 8.146 1.00 86.31 97 LYS A CA 1
ATOM 738 C C . LYS A 1 97 ? -3.291 4.088 6.959 1.00 86.31 97 LYS A C 1
ATOM 740 O O . LYS A 1 97 ? -2.957 4.575 5.881 1.00 86.31 97 LYS A O 1
ATOM 745 N N . ALA A 1 98 ? -3.540 2.790 7.105 1.00 89.19 98 ALA A N 1
ATOM 746 C CA . ALA A 1 98 ? -3.335 1.823 6.035 1.00 89.19 98 ALA A CA 1
ATOM 747 C C . ALA A 1 98 ? -4.149 2.145 4.765 1.00 89.19 98 ALA A C 1
ATOM 749 O O . ALA A 1 98 ? -3.646 1.967 3.656 1.00 89.19 98 ALA A O 1
ATOM 750 N N . ARG A 1 99 ? -5.355 2.720 4.887 1.00 91.44 99 ARG A N 1
ATOM 751 C CA . ARG A 1 99 ? -6.173 3.169 3.744 1.00 91.44 99 ARG A CA 1
ATOM 752 C C . ARG A 1 99 ? -5.513 4.263 2.899 1.00 91.44 99 ARG A C 1
ATOM 754 O O . ARG A 1 99 ? -5.638 4.245 1.669 1.00 91.44 99 ARG A O 1
ATOM 761 N N . GLU A 1 100 ? -4.821 5.213 3.528 1.00 87.62 100 GLU A N 1
ATOM 762 C CA . GLU A 1 100 ? -4.085 6.267 2.817 1.00 87.62 100 GLU A CA 1
ATOM 763 C C . GLU A 1 100 ? -2.963 5.654 1.967 1.00 87.62 100 GLU A C 1
ATOM 765 O O . GLU A 1 100 ? -2.886 5.890 0.757 1.00 87.62 100 GLU A O 1
ATOM 770 N N . TYR A 1 101 ? -2.155 4.786 2.579 1.00 87.56 101 TYR A N 1
ATOM 771 C CA . TYR A 1 101 ? -1.057 4.081 1.911 1.00 87.56 101 TYR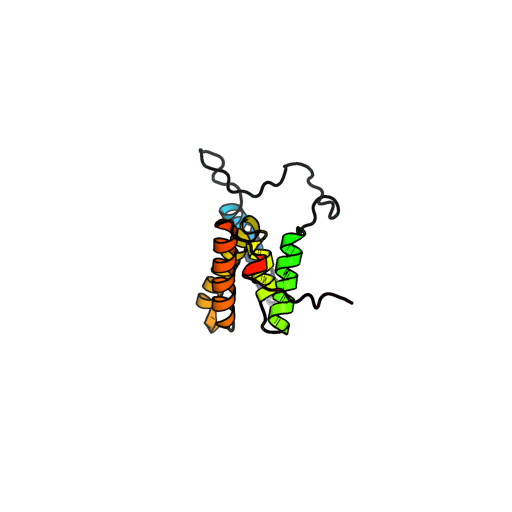 A CA 1
ATOM 772 C C . TYR A 1 101 ? -1.536 3.158 0.805 1.00 87.56 101 TYR A C 1
ATOM 774 O O . TYR A 1 101 ? -0.948 3.104 -0.273 1.00 87.56 101 TYR A O 1
ATOM 782 N N . LEU A 1 102 ? -2.643 2.469 1.037 1.00 90.50 102 LEU A N 1
ATOM 783 C CA . LEU A 1 102 ? -3.242 1.588 0.060 1.00 90.50 102 LEU A CA 1
ATOM 784 C C . LEU A 1 102 ? -3.724 2.346 -1.182 1.00 90.50 102 LEU A C 1
ATOM 786 O O . LEU A 1 102 ? -3.590 1.859 -2.307 1.00 90.50 102 LEU A O 1
ATOM 790 N N . THR A 1 103 ? -4.259 3.552 -1.000 1.00 89.69 103 THR A N 1
ATOM 791 C CA . THR A 1 103 ? -4.654 4.412 -2.121 1.00 89.69 103 THR A CA 1
ATOM 792 C C . THR A 1 103 ? -3.436 4.792 -2.961 1.00 89.69 103 THR A C 1
ATOM 794 O O . THR A 1 103 ? -3.470 4.653 -4.187 1.00 89.69 103 THR A O 1
ATOM 797 N N . ALA A 1 104 ? -2.335 5.178 -2.311 1.00 88.81 104 ALA A N 1
ATOM 798 C CA . ALA A 1 104 ? -1.070 5.456 -2.984 1.00 88.81 104 ALA A CA 1
ATOM 799 C C . ALA A 1 104 ? -0.521 4.211 -3.708 1.00 88.81 104 ALA A C 1
ATOM 801 O O . ALA A 1 104 ? -0.172 4.285 -4.886 1.00 88.81 104 ALA A O 1
ATOM 802 N N . ALA A 1 105 ? -0.535 3.043 -3.062 1.00 89.25 105 ALA A N 1
ATOM 803 C CA . ALA A 1 105 ? -0.085 1.785 -3.652 1.00 89.25 105 ALA A CA 1
ATOM 804 C C . ALA A 1 105 ? -0.903 1.401 -4.899 1.00 89.25 105 ALA A C 1
ATOM 806 O O . ALA A 1 105 ? -0.334 1.040 -5.928 1.00 89.25 105 ALA A O 1
ATOM 807 N N . LYS A 1 106 ? -2.234 1.563 -4.866 1.00 90.00 106 LYS A N 1
ATOM 808 C CA . LYS A 1 106 ? -3.104 1.358 -6.039 1.00 90.00 106 LYS A CA 1
ATOM 809 C C . LYS A 1 106 ? -2.754 2.299 -7.191 1.00 90.00 106 LYS A C 1
ATOM 811 O O . LYS A 1 106 ? -2.790 1.875 -8.346 1.00 90.00 106 LYS A O 1
ATOM 816 N N . MET A 1 107 ? -2.436 3.563 -6.906 1.00 88.50 107 MET A N 1
ATOM 817 C CA . MET A 1 107 ? -1.998 4.513 -7.934 1.00 88.50 107 MET A CA 1
ATOM 818 C C . MET A 1 107 ? -0.655 4.101 -8.541 1.00 88.50 107 MET A C 1
ATOM 820 O O . MET A 1 107 ? -0.531 4.088 -9.764 1.00 88.50 107 MET A O 1
ATOM 824 N N . LEU A 1 108 ? 0.309 3.700 -7.709 1.00 87.56 108 LEU A N 1
ATOM 825 C CA . LEU A 1 108 ? 1.620 3.228 -8.161 1.00 87.56 108 LEU A CA 1
ATOM 826 C C . LEU A 1 108 ? 1.506 1.979 -9.034 1.00 87.56 108 LEU A C 1
ATOM 828 O O . LEU A 1 108 ? 2.092 1.944 -10.110 1.00 87.56 108 LEU A O 1
ATOM 832 N N . ILE A 1 109 ? 0.700 0.993 -8.631 1.00 87.62 109 ILE A N 1
ATOM 833 C CA . ILE A 1 109 ? 0.452 -0.221 -9.422 1.00 87.62 109 ILE A CA 1
ATOM 834 C C . ILE A 1 109 ? -0.178 0.124 -10.770 1.00 87.62 109 ILE A C 1
ATOM 836 O O . ILE A 1 109 ? 0.278 -0.354 -11.807 1.00 87.62 109 ILE A O 1
ATOM 840 N N . LYS A 1 110 ? -1.207 0.981 -10.785 1.00 87.81 110 LYS A N 1
ATOM 841 C CA . LYS A 1 110 ? -1.840 1.423 -12.036 1.00 87.81 110 LYS A CA 1
ATOM 842 C C . LYS A 1 110 ? -0.845 2.148 -12.942 1.00 87.81 110 LYS A C 1
ATOM 844 O O . LYS A 1 110 ? -0.822 1.881 -14.139 1.00 87.81 110 LYS A O 1
ATOM 849 N N . GLY A 1 111 ? -0.005 3.015 -12.376 1.00 87.06 111 GLY A N 1
ATOM 850 C CA . GLY A 1 111 ? 1.076 3.683 -13.098 1.00 87.06 111 GLY A CA 1
ATOM 851 C C . GLY A 1 111 ? 2.078 2.684 -13.676 1.00 87.06 111 GLY A C 1
ATOM 852 O O . GLY A 1 111 ? 2.337 2.698 -14.875 1.00 87.06 111 GLY A O 1
ATOM 853 N N . ALA A 1 112 ? 2.576 1.756 -12.859 1.00 86.19 112 ALA A N 1
ATOM 854 C CA . ALA A 1 112 ? 3.505 0.713 -13.288 1.00 86.19 112 ALA A CA 1
ATOM 855 C C . ALA A 1 112 ? 2.919 -0.159 -14.408 1.00 86.19 112 ALA A C 1
ATOM 857 O O . ALA A 1 112 ? 3.621 -0.493 -15.356 1.00 86.19 112 ALA A O 1
ATOM 858 N N . LYS A 1 113 ? 1.616 -0.460 -14.359 1.00 84.25 113 LYS A N 1
ATOM 859 C CA . LYS A 1 113 ? 0.907 -1.211 -15.405 1.00 84.25 113 LYS A CA 1
ATOM 860 C C . LYS A 1 113 ? 0.852 -0.460 -16.738 1.00 84.25 113 LYS A C 1
ATOM 862 O O . LYS A 1 113 ? 0.984 -1.085 -17.787 1.00 84.25 113 LYS A O 1
ATOM 867 N N . ILE A 1 114 ? 0.694 0.865 -16.706 1.00 85.25 114 ILE A N 1
ATOM 868 C CA . ILE A 1 114 ? 0.746 1.724 -17.902 1.00 85.25 114 ILE A CA 1
ATOM 869 C C . ILE A 1 114 ? 2.166 1.743 -18.486 1.00 85.25 114 ILE A C 1
ATOM 871 O O . ILE A 1 114 ? 2.335 1.669 -19.700 1.00 85.25 114 ILE A O 1
ATOM 875 N N . PHE A 1 115 ? 3.188 1.791 -17.629 1.00 85.69 115 PHE A N 1
ATOM 876 C CA . PHE A 1 115 ? 4.601 1.835 -18.023 1.00 85.69 115 PHE A CA 1
ATOM 877 C C . PHE A 1 115 ? 5.291 0.461 -18.032 1.00 85.69 115 PHE A C 1
ATOM 879 O O . PHE A 1 115 ? 6.520 0.394 -17.987 1.00 85.69 115 PHE A O 1
ATOM 886 N N . ASN A 1 116 ? 4.530 -0.633 -18.142 1.00 77.06 116 ASN A N 1
ATOM 887 C CA . ASN A 1 116 ? 5.047 -2.006 -18.044 1.00 77.06 116 ASN A CA 1
ATOM 888 C C . ASN A 1 116 ? 6.108 -2.335 -19.117 1.00 77.06 116 ASN A C 1
ATOM 890 O O . ASN A 1 116 ? 6.956 -3.201 -18.941 1.00 77.06 116 ASN A O 1
ATOM 894 N N . THR A 1 117 ? 6.108 -1.609 -20.237 1.00 75.31 117 THR A N 1
ATOM 895 C CA . THR A 1 117 ? 7.129 -1.750 -21.287 1.00 75.31 117 THR A CA 1
ATOM 896 C C . THR A 1 117 ? 8.503 -1.205 -20.869 1.00 75.31 117 THR A C 1
ATOM 898 O O . THR A 1 117 ? 9.511 -1.618 -21.432 1.00 75.31 117 THR A O 1
ATOM 901 N N . MET A 1 118 ? 8.565 -0.274 -19.908 1.00 75.94 118 MET A N 1
ATOM 902 C CA . MET A 1 118 ? 9.819 0.314 -19.409 1.00 75.94 118 MET A CA 1
ATOM 903 C C . MET A 1 118 ? 10.209 -0.173 -18.013 1.00 75.94 118 MET A C 1
ATOM 905 O O . MET A 1 118 ? 11.396 -0.208 -17.696 1.00 75.94 118 MET A O 1
ATOM 909 N N . VAL A 1 119 ? 9.236 -0.536 -17.176 1.00 74.81 119 VAL A N 1
ATOM 910 C CA . VAL A 1 119 ? 9.469 -1.005 -15.807 1.00 74.81 119 VAL A CA 1
ATOM 911 C C . VAL A 1 119 ? 8.904 -2.417 -15.672 1.00 74.81 119 VAL A C 1
ATOM 913 O O . VAL A 1 119 ? 7.702 -2.585 -15.877 1.00 74.81 119 VAL A O 1
ATOM 916 N N . PRO A 1 120 ? 9.721 -3.426 -15.312 1.00 75.12 120 PRO A N 1
ATOM 917 C CA . PRO A 1 120 ? 9.233 -4.787 -15.137 1.00 75.12 120 PRO A CA 1
ATOM 918 C C . PRO A 1 120 ? 8.196 -4.829 -14.010 1.00 75.12 120 PRO A C 1
ATOM 920 O O . PRO A 1 120 ? 8.510 -4.602 -12.841 1.00 75.12 120 PRO A O 1
ATOM 923 N N . TYR A 1 121 ? 6.945 -5.106 -14.373 1.00 81.12 121 TYR A N 1
ATOM 924 C CA . TYR A 1 121 ? 5.837 -5.217 -13.435 1.00 81.12 121 TYR A CA 1
ATOM 925 C C . TYR A 1 121 ? 5.657 -6.661 -12.954 1.00 81.12 121 TYR A C 1
ATOM 927 O O . TYR A 1 121 ? 5.551 -7.585 -13.762 1.00 81.12 121 TYR A O 1
ATOM 935 N N . ASN A 1 122 ? 5.563 -6.857 -11.635 1.00 83.94 122 ASN A N 1
ATOM 936 C CA . ASN A 1 122 ? 5.247 -8.155 -11.044 1.00 83.94 122 ASN A CA 1
ATOM 937 C C . ASN A 1 122 ? 3.781 -8.186 -10.561 1.00 83.94 122 ASN A C 1
ATOM 939 O O . ASN A 1 122 ? 3.412 -7.370 -9.711 1.00 83.94 122 ASN A O 1
ATOM 943 N N . PRO A 1 123 ? 2.946 -9.140 -11.022 1.00 85.81 123 PRO A N 1
ATOM 944 C CA . PRO A 1 123 ? 1.554 -9.256 -10.580 1.00 85.81 123 PRO A CA 1
ATOM 945 C C . PRO A 1 123 ? 1.402 -9.573 -9.081 1.00 85.81 123 PRO A C 1
ATOM 947 O O . PRO A 1 123 ? 0.328 -9.362 -8.526 1.00 85.81 123 PRO A O 1
ATOM 950 N N . LYS A 1 124 ? 2.465 -10.018 -8.391 1.00 87.00 124 LYS A N 1
ATOM 951 C CA . LYS A 1 124 ? 2.488 -10.217 -6.929 1.00 87.00 124 LYS A CA 1
ATOM 952 C C . LYS A 1 124 ? 2.017 -8.967 -6.172 1.00 87.00 124 LYS A C 1
ATOM 954 O O . LYS A 1 124 ? 1.300 -9.093 -5.183 1.00 87.00 124 LYS A O 1
ATOM 959 N N . TYR A 1 125 ? 2.365 -7.770 -6.652 1.00 87.31 125 TYR A N 1
ATOM 960 C CA . TYR A 1 125 ? 1.979 -6.513 -6.003 1.00 87.31 125 TYR A CA 1
ATOM 961 C C . TYR A 1 125 ? 0.468 -6.254 -6.052 1.00 87.31 125 TYR A C 1
ATOM 963 O O . TYR A 1 125 ? -0.083 -5.715 -5.095 1.00 87.31 125 TYR A O 1
ATOM 971 N N . GLU A 1 126 ? -0.216 -6.684 -7.118 1.00 90.12 126 GLU A N 1
ATOM 972 C CA . GLU A 1 126 ? -1.682 -6.636 -7.212 1.00 90.12 126 GLU A CA 1
ATOM 973 C C . GLU A 1 126 ? -2.319 -7.483 -6.098 1.00 90.12 126 GLU A C 1
ATOM 975 O O . GLU A 1 126 ? -3.213 -7.005 -5.399 1.00 90.12 126 GLU A O 1
ATOM 980 N N . THR A 1 127 ? -1.806 -8.696 -5.874 1.00 91.31 127 THR A N 1
ATOM 981 C CA . THR A 1 127 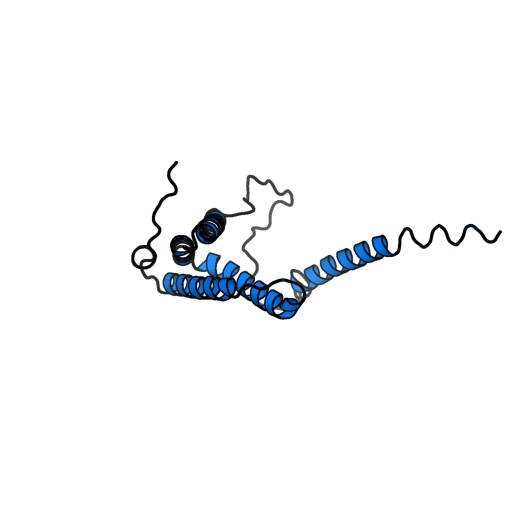? -2.289 -9.599 -4.819 1.00 91.31 127 THR A CA 1
ATOM 982 C C . THR A 1 127 ? -2.045 -9.036 -3.420 1.00 91.31 127 THR A C 1
ATOM 984 O O . THR A 1 127 ? -2.951 -9.064 -2.590 1.00 91.31 127 THR A O 1
ATOM 987 N N . ILE A 1 128 ? -0.850 -8.493 -3.158 1.00 90.38 128 ILE A N 1
ATOM 988 C CA . ILE A 1 128 ? -0.516 -7.892 -1.856 1.00 90.38 128 ILE A CA 1
ATOM 989 C C . ILE A 1 128 ? -1.452 -6.716 -1.564 1.00 90.38 128 ILE A C 1
ATOM 991 O O . ILE A 1 128 ? -2.038 -6.647 -0.490 1.00 90.38 128 ILE A O 1
ATOM 995 N N . VAL A 1 129 ? -1.652 -5.812 -2.528 1.00 92.62 129 VAL A N 1
ATOM 996 C CA . VAL A 1 129 ? -2.533 -4.647 -2.342 1.00 92.62 129 VAL A CA 1
ATOM 997 C C . VAL A 1 129 ? -4.005 -5.045 -2.214 1.00 92.62 129 VAL A C 1
ATOM 999 O O . VAL A 1 129 ? -4.750 -4.382 -1.492 1.00 92.62 129 VAL A O 1
ATOM 1002 N N . ALA A 1 130 ? -4.439 -6.120 -2.876 1.00 93.75 130 ALA A N 1
ATOM 1003 C CA . ALA A 1 130 ? -5.789 -6.652 -2.713 1.00 93.75 130 ALA A CA 1
ATOM 1004 C C . ALA A 1 130 ? -6.018 -7.211 -1.299 1.00 93.75 130 ALA A C 1
ATOM 1006 O O . ALA A 1 130 ? -6.999 -6.839 -0.661 1.00 93.75 130 ALA A O 1
ATOM 1007 N N . LYS A 1 131 ? -5.094 -8.024 -0.774 1.00 92.12 131 LYS A N 1
ATOM 1008 C CA . LYS A 1 131 ? -5.193 -8.541 0.601 1.00 92.12 131 LYS A CA 1
ATOM 1009 C C . LYS A 1 131 ? -5.043 -7.450 1.660 1.00 92.12 131 LYS A C 1
ATOM 1011 O O . LYS A 1 131 ? -5.728 -7.466 2.676 1.00 92.12 131 LYS A O 1
A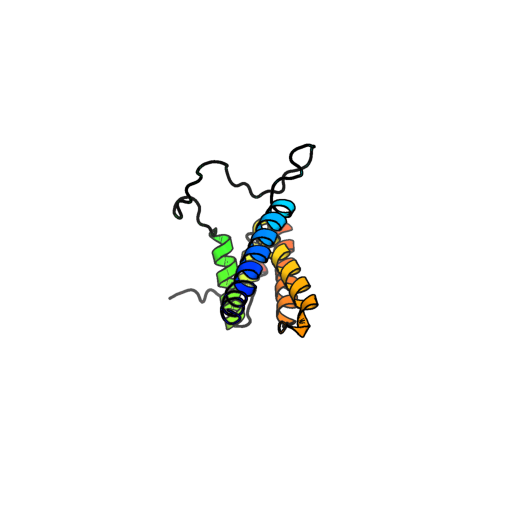TOM 1016 N N . LEU A 1 132 ? -4.212 -6.444 1.395 1.00 92.50 132 LEU A N 1
ATOM 1017 C CA . LEU A 1 132 ? -4.112 -5.263 2.246 1.00 92.50 132 LEU A CA 1
ATOM 1018 C C . LEU A 1 132 ? -5.445 -4.495 2.311 1.00 92.50 132 LEU A C 1
ATOM 1020 O O . LEU A 1 132 ? -5.799 -3.984 3.367 1.00 92.50 132 LEU A O 1
ATOM 1024 N N . GLN A 1 133 ? -6.200 -4.427 1.205 1.00 94.31 133 GLN A N 1
ATOM 1025 C CA . GLN A 1 133 ? -7.538 -3.813 1.187 1.00 94.31 133 GLN A CA 1
ATOM 1026 C C . GLN A 1 133 ? -8.503 -4.582 2.081 1.00 94.31 133 GLN A C 1
ATOM 1028 O O . GLN A 1 133 ? -9.204 -3.967 2.875 1.00 94.31 133 GLN A O 1
ATOM 1033 N N . GLU A 1 134 ? -8.509 -5.906 1.958 1.00 93.75 134 GLU A N 1
ATOM 1034 C CA . GLU A 1 134 ? -9.339 -6.788 2.775 1.00 93.75 134 GLU A CA 1
ATOM 1035 C C . GLU A 1 134 ? -9.039 -6.612 4.269 1.00 93.75 134 GLU A C 1
ATOM 1037 O O . GLU A 1 134 ? -9.956 -6.450 5.069 1.00 93.75 134 GLU A O 1
ATOM 1042 N N . ALA A 1 135 ? -7.760 -6.531 4.639 1.00 92.06 135 ALA A N 1
ATOM 1043 C CA . ALA A 1 135 ? -7.341 -6.278 6.012 1.00 92.06 135 ALA A CA 1
ATOM 1044 C C . ALA A 1 135 ? -7.810 -4.922 6.550 1.00 92.06 135 ALA A C 1
ATOM 1046 O O . ALA A 1 135 ? -8.290 -4.840 7.680 1.00 92.06 135 ALA A O 1
ATOM 1047 N N . VAL A 1 136 ? -7.726 -3.868 5.734 1.00 93.62 136 VAL A N 1
ATOM 1048 C CA . VAL A 1 136 ? -8.243 -2.541 6.092 1.00 93.62 136 VAL A CA 1
ATOM 1049 C C . VAL A 1 136 ? -9.757 -2.577 6.289 1.00 93.62 136 VAL A C 1
ATOM 1051 O O . VAL A 1 136 ? -10.253 -2.032 7.271 1.00 93.62 136 VAL A O 1
ATOM 1054 N N . ASP A 1 137 ? -10.497 -3.211 5.380 1.00 94.00 137 ASP A N 1
ATOM 1055 C CA . ASP A 1 137 ? -11.959 -3.278 5.460 1.00 94.00 137 ASP A CA 1
ATOM 1056 C C . ASP A 1 137 ? -12.423 -4.103 6.672 1.00 94.00 137 ASP A C 1
ATOM 1058 O O . ASP A 1 137 ? -13.381 -3.718 7.344 1.00 94.00 137 ASP A O 1
ATOM 1062 N N . TYR A 1 138 ? -11.691 -5.167 7.012 1.00 92.88 138 TYR A N 1
ATOM 1063 C CA . TYR A 1 138 ? -11.907 -5.964 8.222 1.00 92.88 138 TYR A CA 1
ATOM 1064 C C . TYR A 1 138 ? -11.584 -5.181 9.510 1.00 92.88 138 TYR A C 1
ATOM 1066 O O . TYR A 1 138 ? -12.321 -5.245 10.489 1.00 92.88 138 TYR A O 1
ATOM 1074 N N . GLY A 1 139 ? -10.530 -4.358 9.514 1.00 89.38 139 GLY A N 1
ATOM 1075 C CA . GLY A 1 139 ? -10.255 -3.444 10.629 1.00 89.38 139 GLY A CA 1
ATOM 1076 C C . GLY A 1 139 ? -11.356 -2.391 10.820 1.00 89.38 139 GLY A C 1
ATOM 1077 O O . GLY A 1 139 ? -11.700 -2.023 11.943 1.00 89.38 139 GLY A O 1
ATOM 1078 N N . ILE A 1 140 ? -11.964 -1.926 9.722 1.00 91.44 140 ILE A N 1
ATOM 1079 C CA . ILE A 1 140 ? -13.077 -0.964 9.753 1.00 91.44 140 ILE A CA 1
ATOM 1080 C C . ILE A 1 140 ? -14.370 -1.599 10.283 1.00 91.44 140 ILE A C 1
ATOM 1082 O O . ILE A 1 140 ? -15.145 -0.897 10.936 1.00 91.44 140 ILE A O 1
ATOM 1086 N N . SER A 1 141 ? -14.617 -2.893 10.040 1.00 89.31 141 SER A N 1
ATOM 1087 C CA . SER A 1 141 ? -15.811 -3.583 10.560 1.00 89.31 141 SER A CA 1
ATOM 1088 C C . SER A 1 141 ? -15.796 -3.757 12.085 1.00 89.31 141 SER A C 1
ATOM 1090 O O . SER A 1 141 ? -16.832 -4.068 12.672 1.00 89.31 141 SER A O 1
ATOM 1092 N N . GLY A 1 142 ? -14.663 -3.477 12.743 1.00 81.94 142 GLY A N 1
ATOM 1093 C CA . GLY A 1 142 ? -14.522 -3.530 14.199 1.00 81.94 142 GLY A CA 1
ATOM 1094 C C . GLY A 1 142 ? -14.318 -4.945 14.742 1.00 81.94 142 GLY A C 1
ATOM 1095 O O . GLY A 1 142 ? -14.534 -5.189 15.931 1.00 81.94 142 GLY A O 1
ATOM 1096 N N . GLU A 1 143 ? -13.928 -5.885 13.882 1.00 81.94 143 GLU A N 1
ATOM 1097 C CA . GLU A 1 143 ? -13.627 -7.262 14.258 1.00 81.94 143 GLU A CA 1
ATOM 1098 C C . GLU A 1 143 ? -12.215 -7.403 14.856 1.00 81.94 143 GLU A C 1
ATOM 1100 O O . GLU A 1 143 ? -11.364 -6.520 14.758 1.00 81.94 143 GLU A O 1
ATOM 1105 N N . LYS A 1 144 ? -11.949 -8.529 15.532 1.00 87.06 144 LYS A N 1
ATOM 1106 C CA . LYS A 1 144 ? -10.643 -8.772 16.164 1.00 87.06 144 LYS A CA 1
ATOM 1107 C C . LYS A 1 144 ? -9.605 -9.159 15.109 1.00 87.06 144 LYS A C 1
ATOM 1109 O O . LYS A 1 144 ? -9.614 -10.296 14.637 1.00 87.06 144 LYS A O 1
ATOM 1114 N N . CYS A 1 145 ? -8.688 -8.243 14.803 1.00 87.88 145 CYS A N 1
ATOM 1115 C CA . CYS A 1 145 ? -7.577 -8.455 13.869 1.00 87.88 145 CYS A CA 1
ATOM 1116 C C . CYS A 1 145 ? -6.715 -9.672 14.229 1.00 87.88 145 CYS A C 1
ATOM 1118 O O . CYS A 1 145 ? -6.416 -10.489 13.365 1.00 87.88 145 CYS A O 1
ATOM 1120 N N . ASP A 1 146 ? -6.405 -9.851 15.515 1.00 83.94 146 ASP A N 1
ATOM 1121 C CA . ASP A 1 146 ? -5.549 -10.934 16.024 1.00 83.94 146 ASP A CA 1
ATOM 1122 C C . ASP A 1 146 ? -6.113 -12.343 15.811 1.00 83.94 146 ASP A C 1
ATOM 1124 O O . ASP A 1 146 ? -5.365 -13.318 15.791 1.00 83.94 146 ASP A O 1
ATOM 1128 N N . ALA A 1 147 ? -7.438 -12.468 15.689 1.00 82.06 147 ALA A N 1
ATOM 1129 C CA . ALA A 1 147 ? -8.093 -13.752 15.454 1.00 82.06 147 ALA A CA 1
ATOM 1130 C C . ALA A 1 147 ? -8.053 -14.160 13.974 1.00 82.06 147 ALA A C 1
ATOM 1132 O O . ALA A 1 147 ? -8.182 -15.342 13.665 1.00 82.06 147 ALA A O 1
ATOM 1133 N N . HIS A 1 148 ? -7.896 -13.180 13.081 1.00 82.88 148 HIS A N 1
ATOM 1134 C CA . HIS A 1 14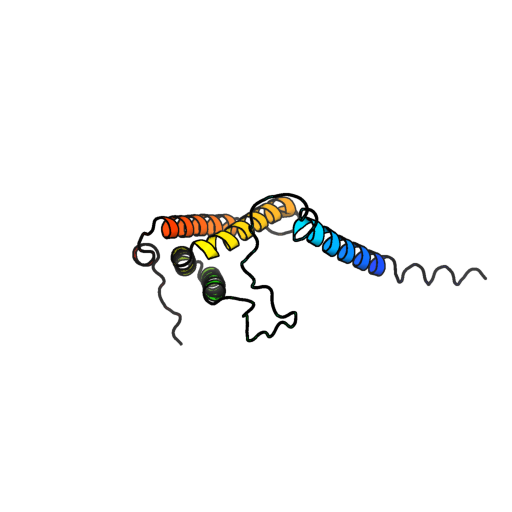8 ? -7.940 -13.367 11.635 1.00 82.88 148 HIS A CA 1
ATOM 1135 C C . HIS A 1 148 ? -6.543 -13.349 11.003 1.00 82.88 148 HIS A C 1
ATOM 1137 O O . HIS A 1 148 ? -6.285 -14.111 10.079 1.00 82.88 148 HIS A O 1
ATOM 1143 N N . TYR A 1 149 ? -5.636 -12.519 11.525 1.00 8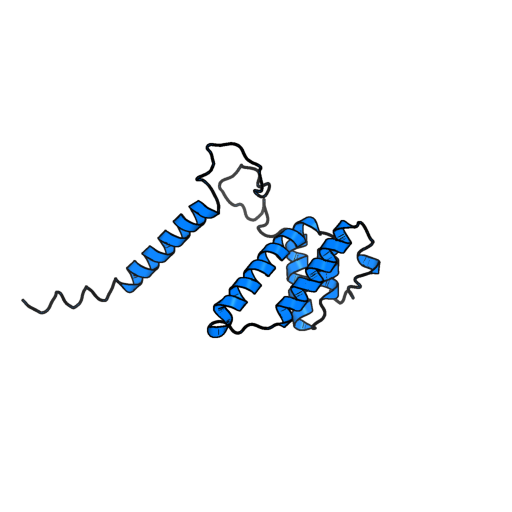7.06 149 TYR A N 1
ATOM 1144 C CA . TYR A 1 149 ? -4.272 -12.361 11.027 1.00 87.06 149 TYR A CA 1
ATOM 1145 C C . TYR A 1 149 ? -3.266 -12.781 12.097 1.00 87.06 149 TYR A C 1
ATOM 1147 O O . TYR A 1 149 ? -3.007 -12.065 13.069 1.00 87.06 149 TYR A O 1
ATOM 1155 N N . THR A 1 150 ? -2.675 -13.961 11.920 1.00 84.25 150 THR A N 1
ATOM 1156 C CA . THR A 1 150 ? -1.696 -14.503 12.866 1.00 84.25 150 THR A CA 1
ATOM 1157 C C . THR A 1 150 ? -0.289 -14.095 12.458 1.00 84.25 150 THR A C 1
ATOM 1159 O O . THR A 1 150 ? 0.298 -14.665 11.544 1.00 84.25 150 THR A O 1
ATOM 1162 N N . CYS A 1 151 ? 0.283 -13.127 13.167 1.00 79.06 151 CYS A N 1
ATOM 1163 C CA . CYS A 1 151 ? 1.693 -12.782 13.018 1.00 79.06 151 CYS A CA 1
ATOM 1164 C C . CYS A 1 151 ? 2.532 -13.637 13.976 1.00 79.06 151 CYS A C 1
ATOM 1166 O O . CYS A 1 151 ? 2.468 -13.444 15.192 1.00 79.06 151 CYS A O 1
ATOM 1168 N N . SER A 1 152 ? 3.314 -14.582 13.446 1.00 65.12 152 SER A N 1
ATOM 1169 C CA . SER A 1 152 ? 4.305 -15.301 14.250 1.00 65.12 152 SER A CA 1
ATOM 1170 C C . SER A 1 152 ? 5.455 -14.348 14.553 1.00 65.12 152 SER A C 1
ATOM 1172 O O . SER A 1 152 ? 6.232 -13.990 13.670 1.00 65.12 152 SER A O 1
ATOM 1174 N N . SER A 1 153 ? 5.548 -13.901 15.802 1.00 54.06 153 SER A N 1
ATOM 1175 C CA . SER A 1 153 ? 6.617 -13.030 16.278 1.00 54.06 153 SER A CA 1
ATOM 1176 C C . SER A 1 153 ? 7.954 -13.774 16.260 1.00 54.06 153 SER A C 1
ATOM 1178 O O . SER A 1 153 ? 8.386 -14.318 17.271 1.00 54.06 153 SER A O 1
ATOM 1180 N N . HIS A 1 154 ? 8.625 -13.790 15.112 1.00 47.38 154 HIS A N 1
ATOM 1181 C CA . HIS A 1 154 ? 10.053 -14.103 15.032 1.00 47.38 154 HIS A CA 1
ATOM 1182 C C . HIS A 1 154 ? 10.919 -12.836 15.131 1.00 47.38 154 HIS A C 1
ATOM 1184 O O . HIS A 1 154 ? 12.114 -12.868 14.850 1.00 47.38 154 HIS A O 1
ATOM 1190 N N . LEU A 1 155 ? 10.321 -11.716 15.558 1.00 49.38 155 LEU A N 1
ATOM 1191 C CA . LEU A 1 155 ? 11.011 -10.475 15.896 1.00 49.38 155 LEU A CA 1
ATOM 1192 C C . LEU A 1 155 ? 11.470 -10.512 17.363 1.00 49.38 155 LEU A C 1
ATOM 1194 O O . LEU A 1 155 ? 11.051 -9.714 18.196 1.00 49.38 155 LEU A O 1
ATOM 1198 N N . SER A 1 156 ? 12.305 -11.496 17.684 1.00 42.38 156 SER A N 1
ATOM 1199 C CA . SER A 1 156 ? 13.071 -11.541 18.925 1.00 42.38 156 SER A CA 1
ATOM 1200 C C . SER A 1 156 ? 14.464 -12.081 18.622 1.00 42.38 156 SER A C 1
ATOM 1202 O O . SER A 1 156 ? 14.676 -13.293 18.639 1.00 42.38 156 SER A O 1
ATOM 1204 N N . SER A 1 157 ? 15.398 -11.187 18.304 1.00 32.84 157 SER A N 1
ATOM 1205 C CA . SER A 1 157 ? 16.723 -11.145 18.933 1.00 32.84 157 SER A CA 1
ATOM 1206 C C . SER A 1 157 ? 17.498 -9.912 18.495 1.00 32.84 157 SER A C 1
ATOM 1208 O O . SER A 1 157 ? 17.330 -9.484 17.334 1.00 32.84 157 SER A O 1
#

Radius of gyration: 22.6 Å; chains: 1; bounding box: 53×49×56 Å

Sequence (157 aa):
LTGIYGKVLSLNLTNLFILLVLKALLFGAGLFSFGFLKNGNGGGYGRSSDEDNLIPDPRSNPLITEPELLLLLSYLMGDANSDYECLHRVACEEPKKAREYLTAAKMLIKGAKIFNTMVPYNPKYETIVAKLQEAVDYGISGEKCDAHYTCSSHLSS

pLDDT: mean 73.71, std 17.9, range [32.84, 94.31]

Organism: Diploptera punctata (NCBI:txid6984)

Secondary structure (DSSP, 8-state):
--SSTTSSSTTTHHHHHHHHHHHHHHHHHHHHHSSS-TTS-----S----S--SS--TTTS-SS-HHHHHHHHHHHHHHHHS--HHHHHHHHHSHHHHHHHHHHHHHHHHHHHHTTTTS---THHHHHHHHHHHHHHHHHTT--HHHH---------